Protein AF-A0A528IMW9-F1 (afdb_monomer)

Sequence (72 aa):
FQGVIKRHHMGGGRASHGNSVSHRTHGSTGQRQDPGKVFKGKHMAGHMGDTRVTTQNVEVVSTDADRGLILI

Structure (mmCIF, N/CA/C/O backbone):
data_AF-A0A528IMW9-F1
#
_entry.id   AF-A0A528IMW9-F1
#
loop_
_atom_site.group_PDB
_atom_site.id
_atom_site.type_symbol
_atom_site.label_atom_id
_atom_site.label_alt_id
_atom_site.label_comp_id
_atom_site.label_asym_id
_atom_site.label_entity_id
_atom_site.label_seq_id
_atom_s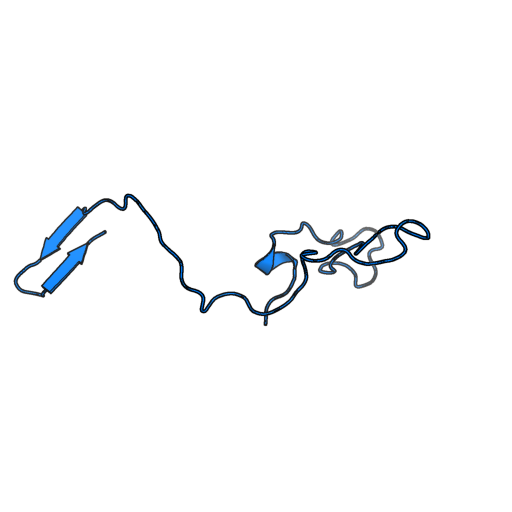ite.pdbx_PDB_ins_code
_atom_site.Cartn_x
_atom_site.Cartn_y
_atom_site.Cartn_z
_atom_site.occupancy
_atom_site.B_iso_or_equiv
_atom_site.auth_seq_id
_atom_site.auth_comp_id
_atom_site.auth_asym_id
_atom_site.auth_atom_id
_atom_site.pdbx_PDB_model_num
ATOM 1 N N . PHE A 1 1 ? 7.584 -6.181 5.870 1.00 96.38 1 PHE A N 1
ATOM 2 C CA . PHE A 1 1 ? 7.752 -5.491 4.568 1.00 96.38 1 PHE A CA 1
ATOM 3 C C . PHE A 1 1 ? 6.703 -6.010 3.590 1.00 96.38 1 PHE A C 1
ATOM 5 O O . PHE A 1 1 ? 6.457 -7.207 3.598 1.00 96.38 1 PHE A O 1
ATOM 12 N N . GLN A 1 2 ? 6.058 -5.154 2.793 1.00 98.00 2 GLN A N 1
ATOM 13 C CA . GLN A 1 2 ? 5.040 -5.539 1.806 1.00 98.00 2 GLN A CA 1
ATOM 14 C C . GLN A 1 2 ? 5.282 -4.872 0.447 1.00 98.00 2 GLN A C 1
ATOM 16 O O . GLN A 1 2 ? 5.722 -3.723 0.371 1.00 98.00 2 GLN A O 1
ATOM 21 N N . GLY A 1 3 ? 4.968 -5.602 -0.628 1.00 97.38 3 GLY A N 1
ATOM 22 C CA . GLY A 1 3 ? 5.065 -5.123 -2.009 1.00 97.38 3 GLY A CA 1
ATOM 23 C C . GLY A 1 3 ? 3.950 -4.146 -2.401 1.00 97.38 3 GLY A C 1
ATOM 24 O O . GLY A 1 3 ? 2.931 -4.032 -1.722 1.00 97.38 3 GLY A O 1
ATOM 25 N N . VAL A 1 4 ? 4.125 -3.466 -3.536 1.00 97.12 4 VAL A N 1
ATOM 26 C CA . VAL A 1 4 ? 3.224 -2.395 -4.007 1.00 97.12 4 VAL A CA 1
ATOM 27 C C . VAL A 1 4 ? 1.797 -2.852 -4.304 1.00 97.12 4 VAL A C 1
ATOM 29 O O . VAL A 1 4 ? 0.863 -2.114 -4.014 1.00 97.12 4 VAL A O 1
ATOM 32 N N . ILE A 1 5 ? 1.621 -4.075 -4.815 1.00 97.50 5 ILE A N 1
ATOM 33 C CA . ILE A 1 5 ? 0.292 -4.629 -5.110 1.00 97.50 5 ILE A CA 1
ATOM 34 C C . ILE A 1 5 ? -0.512 -4.776 -3.819 1.00 97.50 5 ILE A C 1
ATOM 36 O O . ILE A 1 5 ? -1.631 -4.294 -3.735 1.00 97.50 5 ILE A O 1
ATOM 40 N N . LYS A 1 6 ? 0.068 -5.394 -2.784 1.00 97.75 6 LYS A N 1
ATOM 41 C CA . LYS A 1 6 ? -0.632 -5.593 -1.508 1.00 97.75 6 LYS A CA 1
ATOM 42 C C . LYS A 1 6 ? -0.815 -4.283 -0.743 1.00 97.75 6 LYS A C 1
ATOM 44 O O . LYS A 1 6 ? -1.831 -4.098 -0.093 1.00 97.75 6 LYS A O 1
ATOM 49 N N . ARG A 1 7 ? 0.173 -3.388 -0.801 1.00 97.50 7 ARG A N 1
ATOM 50 C CA . ARG A 1 7 ? 0.180 -2.156 -0.004 1.00 97.50 7 ARG A CA 1
ATOM 51 C C . ARG A 1 7 ? -0.696 -1.046 -0.579 1.00 97.50 7 ARG A C 1
ATOM 53 O O . ARG A 1 7 ? -1.274 -0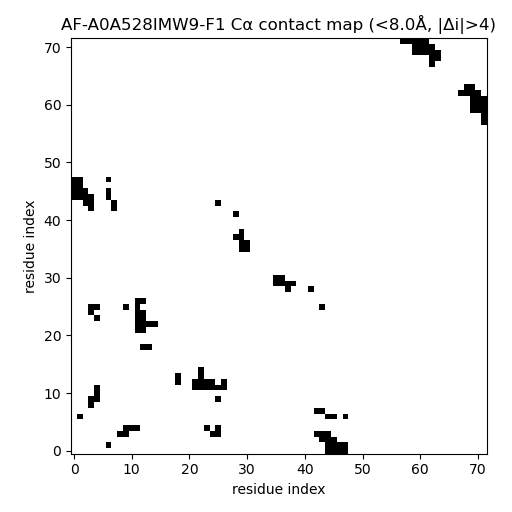.294 0.191 1.00 97.50 7 ARG A O 1
ATOM 60 N N . HIS A 1 8 ? -0.762 -0.939 -1.907 1.00 97.00 8 HIS A N 1
ATOM 61 C CA . HIS A 1 8 ? -1.415 0.174 -2.611 1.00 97.00 8 HIS A CA 1
ATOM 62 C C . HIS A 1 8 ? -2.374 -0.291 -3.719 1.00 97.00 8 HIS A C 1
ATOM 64 O O . HIS A 1 8 ? -2.744 0.510 -4.568 1.00 97.00 8 HIS A O 1
ATOM 70 N N . HIS A 1 9 ? -2.745 -1.576 -3.750 1.00 97.38 9 HIS A N 1
ATOM 71 C CA . HIS A 1 9 ? -3.723 -2.153 -4.689 1.00 97.38 9 HIS A CA 1
ATOM 72 C C . HIS A 1 9 ? -3.415 -1.926 -6.186 1.00 97.38 9 HIS A C 1
ATOM 74 O O . HIS A 1 9 ? -4.318 -1.815 -7.009 1.00 97.38 9 HIS A O 1
ATOM 80 N N . MET A 1 10 ? -2.133 -1.856 -6.564 1.00 96.94 10 MET A N 1
ATOM 81 C CA . MET A 1 10 ? -1.720 -1.687 -7.967 1.00 96.94 10 MET A CA 1
ATOM 82 C C . MET A 1 10 ? -2.017 -2.933 -8.822 1.00 96.94 10 MET A C 1
ATOM 84 O O . MET A 1 10 ? -1.906 -4.057 -8.3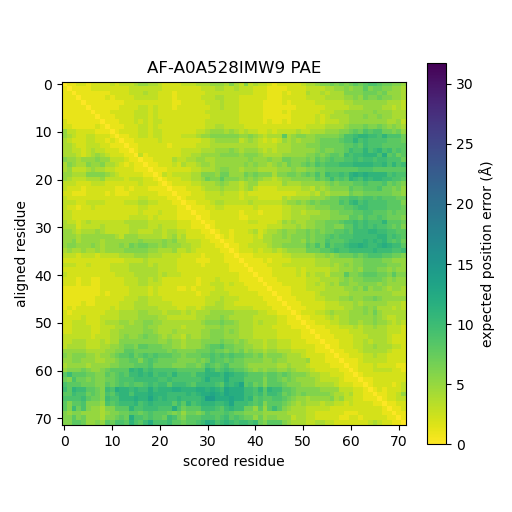36 1.00 96.94 10 MET A O 1
ATOM 88 N N . GLY A 1 11 ? -2.299 -2.738 -10.118 1.00 94.94 11 GLY A N 1
ATOM 89 C CA . GLY A 1 11 ? -2.683 -3.816 -11.047 1.00 94.94 11 GLY A CA 1
ATOM 90 C C . GLY A 1 11 ? -1.562 -4.762 -11.508 1.00 94.94 11 GLY A C 1
ATOM 91 O O . GLY A 1 11 ? -1.853 -5.874 -11.937 1.00 94.94 11 GLY A O 1
ATOM 92 N N . GLY A 1 12 ? -0.288 -4.367 -11.395 1.00 94.31 12 GLY A N 1
ATOM 93 C CA . GLY A 1 12 ? 0.853 -5.180 -11.844 1.00 94.31 12 GLY A CA 1
ATOM 94 C C . GLY A 1 12 ? 0.983 -5.298 -13.371 1.00 94.31 12 GLY A C 1
ATOM 95 O O . GLY A 1 12 ? 0.326 -4.589 -14.132 1.00 94.31 12 GLY A O 1
ATOM 96 N N . GLY A 1 13 ? 1.884 -6.175 -13.819 1.00 94.75 13 GLY A N 1
ATOM 97 C CA . GLY A 1 13 ? 2.094 -6.494 -15.233 1.00 94.75 13 GLY A CA 1
ATOM 98 C C . GLY A 1 13 ? 1.275 -7.710 -15.682 1.00 94.75 13 GLY A C 1
ATOM 99 O O . GLY A 1 13 ? 0.864 -8.530 -14.863 1.00 94.75 13 GLY A O 1
ATOM 100 N N . ARG A 1 14 ? 1.070 -7.865 -16.997 1.00 96.06 14 ARG A N 1
ATOM 101 C CA . ARG A 1 14 ? 0.357 -9.021 -17.582 1.00 96.06 14 ARG A CA 1
ATOM 102 C C . ARG A 1 14 ? 1.012 -10.344 -17.185 1.00 96.06 14 ARG A C 1
ATOM 104 O O . ARG A 1 14 ? 2.231 -10.415 -17.169 1.00 96.06 14 ARG A O 1
ATOM 111 N N . ALA A 1 15 ? 0.227 -11.391 -16.941 1.00 95.94 15 ALA A N 1
ATOM 112 C CA . ALA A 1 15 ? 0.738 -12.725 -16.592 1.00 95.94 15 ALA A CA 1
ATOM 113 C C . ALA A 1 15 ? 1.418 -13.469 -17.763 1.00 95.94 15 ALA A C 1
ATOM 115 O O . ALA A 1 15 ? 2.203 -14.383 -17.543 1.00 95.94 15 ALA A O 1
ATOM 116 N N . SER A 1 16 ? 1.099 -13.096 -19.003 1.00 94.50 16 SER A N 1
ATOM 117 C CA . SER A 1 16 ? 1.584 -13.732 -20.231 1.00 94.50 16 SER A CA 1
ATOM 118 C C . SER A 1 16 ? 1.838 -12.676 -21.320 1.00 94.50 16 SER A C 1
ATOM 120 O O . SER A 1 16 ? 1.996 -11.492 -21.012 1.00 94.50 16 SER A O 1
ATOM 122 N N . HIS A 1 17 ? 1.880 -13.089 -22.593 1.00 95.69 17 HIS A N 1
ATOM 123 C CA . HIS A 1 17 ? 2.110 -12.223 -23.758 1.00 95.69 17 HIS A CA 1
ATOM 124 C C . HIS A 1 17 ? 3.442 -11.459 -23.697 1.00 95.69 17 HIS A C 1
ATOM 126 O O . HIS A 1 17 ? 3.484 -10.243 -23.870 1.00 95.69 17 HIS A O 1
ATOM 132 N N . GLY A 1 18 ? 4.536 -12.187 -23.452 1.00 95.56 18 GLY A N 1
ATOM 133 C CA . GLY A 1 18 ? 5.895 -11.644 -23.539 1.00 95.56 18 GLY A CA 1
ATOM 134 C C . GLY A 1 18 ? 6.356 -10.846 -22.319 1.00 95.56 18 GLY A C 1
ATOM 135 O O . GLY A 1 18 ? 7.390 -10.187 -22.389 1.00 95.56 18 GLY A O 1
ATOM 136 N N . ASN A 1 19 ? 5.629 -10.892 -21.196 1.00 95.38 19 ASN A N 1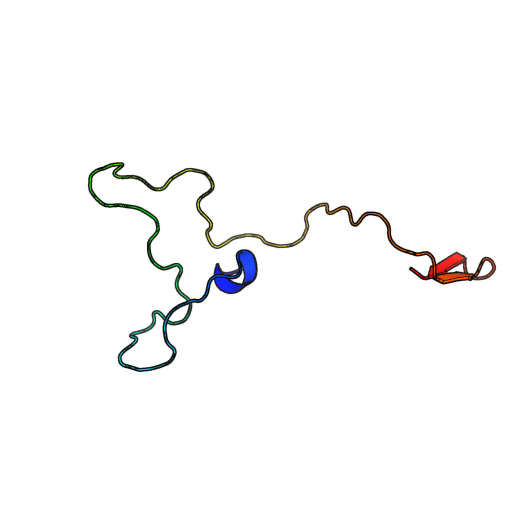
ATOM 137 C CA . ASN A 1 19 ? 6.128 -10.298 -19.959 1.00 95.38 19 ASN A CA 1
ATOM 138 C C . ASN A 1 19 ? 7.392 -11.034 -19.480 1.00 95.38 19 ASN A C 1
ATOM 140 O O . ASN A 1 19 ? 7.355 -12.229 -19.196 1.00 95.38 19 ASN A O 1
ATOM 144 N N . SER A 1 20 ? 8.494 -10.296 -19.342 1.00 91.06 20 SER A N 1
ATOM 145 C CA . SER A 1 20 ? 9.732 -10.790 -18.746 1.00 91.06 20 SER A CA 1
ATOM 146 C C . SER A 1 20 ? 9.873 -10.276 -17.311 1.00 91.06 20 SER A C 1
ATOM 148 O O . SER A 1 20 ? 10.207 -9.116 -17.078 1.00 91.06 20 SER A O 1
ATOM 150 N N . VAL A 1 21 ? 9.577 -11.145 -16.335 1.00 92.44 21 VAL A N 1
ATOM 151 C CA . VAL A 1 21 ? 9.831 -10.961 -14.885 1.00 92.44 21 VAL A CA 1
ATOM 152 C C . VAL A 1 21 ? 9.113 -9.757 -14.229 1.00 92.44 21 VAL A C 1
ATOM 154 O O . VAL A 1 21 ? 9.227 -9.534 -13.026 1.00 92.44 21 VAL A O 1
ATOM 157 N N . SER A 1 22 ? 8.271 -9.012 -14.952 1.00 94.38 22 SER A N 1
ATOM 158 C CA . SER A 1 22 ? 7.667 -7.765 -14.451 1.00 94.38 22 SER A CA 1
ATOM 159 C C . SER A 1 22 ? 6.233 -7.901 -13.916 1.00 94.38 22 SER A C 1
ATOM 161 O O . SER A 1 22 ? 5.549 -6.914 -13.667 1.00 94.38 22 SER A O 1
ATOM 163 N N . HIS A 1 23 ? 5.759 -9.128 -13.693 1.00 96.06 23 HIS A N 1
ATOM 164 C CA . HIS A 1 23 ? 4.3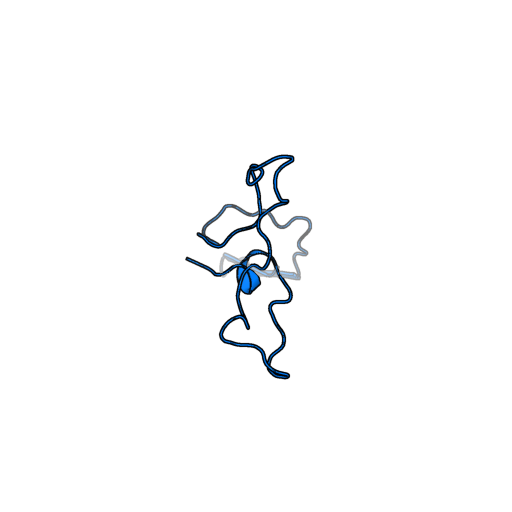88 -9.443 -13.263 1.00 96.06 23 HIS A CA 1
ATOM 165 C C . HIS A 1 23 ? 3.906 -8.649 -12.041 1.00 96.06 23 HIS A C 1
ATOM 167 O O . HIS A 1 23 ? 2.745 -8.258 -11.960 1.00 96.06 23 HIS A O 1
ATOM 173 N N . ARG A 1 24 ? 4.796 -8.412 -11.071 1.00 96.38 24 ARG A N 1
ATOM 174 C CA . ARG A 1 24 ? 4.450 -7.797 -9.780 1.00 96.38 24 ARG A CA 1
ATOM 175 C C . ARG A 1 24 ? 5.260 -6.541 -9.465 1.00 96.38 24 ARG A C 1
ATOM 177 O O . ARG A 1 24 ? 5.416 -6.184 -8.297 1.00 96.38 24 ARG A O 1
ATOM 184 N N . THR A 1 25 ? 5.810 -5.898 -10.492 1.00 94.19 25 THR A N 1
ATOM 185 C CA . THR A 1 25 ? 6.617 -4.685 -10.332 1.00 94.19 25 THR A CA 1
ATOM 186 C C . THR A 1 25 ? 5.738 -3.448 -10.144 1.00 94.19 25 THR A C 1
ATOM 188 O O . THR A 1 25 ? 4.513 -3.490 -10.243 1.00 94.19 25 THR A O 1
ATOM 191 N N . HIS A 1 26 ? 6.385 -2.332 -9.823 1.00 94.06 26 HIS A N 1
ATOM 192 C CA . HIS A 1 26 ? 5.752 -1.055 -9.503 1.00 94.06 26 HIS A CA 1
ATOM 193 C C . HIS A 1 26 ? 5.480 -0.165 -10.724 1.00 94.06 26 HIS A C 1
ATOM 195 O O . HIS A 1 26 ? 4.925 0.920 -10.566 1.00 94.06 26 HIS A O 1
ATOM 201 N N . GLY A 1 27 ? 5.861 -0.600 -11.930 1.00 94.62 27 GLY A N 1
ATOM 202 C CA . GLY A 1 27 ? 5.755 0.216 -13.139 1.00 94.62 27 GLY A CA 1
ATOM 203 C C . GLY A 1 27 ? 6.619 1.480 -13.070 1.00 94.62 27 GLY A C 1
ATOM 204 O O . GLY A 1 27 ? 7.704 1.470 -12.496 1.00 94.62 27 GLY A O 1
ATOM 205 N N . SER A 1 28 ? 6.150 2.581 -13.663 1.00 95.38 28 SER A N 1
ATOM 206 C CA . SER A 1 28 ? 6.905 3.840 -13.679 1.00 95.38 28 SER A CA 1
ATOM 207 C C . SER A 1 28 ? 6.847 4.602 -12.345 1.00 95.38 28 SER A C 1
ATOM 209 O O . SER A 1 28 ? 5.779 4.862 -11.771 1.00 95.38 28 SER A O 1
ATOM 211 N N . THR A 1 29 ? 8.005 5.070 -11.876 1.00 96.31 29 THR A N 1
ATOM 212 C CA . THR A 1 29 ? 8.122 5.914 -10.679 1.00 96.31 29 THR A CA 1
ATOM 213 C C . THR A 1 29 ? 8.012 7.413 -10.966 1.00 96.31 29 THR A C 1
ATOM 215 O O . THR A 1 29 ? 7.664 8.156 -10.045 1.00 96.31 29 THR A O 1
ATOM 218 N N . GLY A 1 30 ? 8.168 7.865 -12.216 1.00 96.06 30 GLY A N 1
ATOM 219 C CA . GLY A 1 30 ? 8.192 9.290 -12.569 1.00 96.06 30 GLY A CA 1
ATOM 220 C C . GLY A 1 30 ? 8.135 9.585 -14.073 1.00 96.06 30 GLY A C 1
ATOM 221 O O . GLY A 1 30 ? 7.850 8.706 -14.883 1.00 96.06 30 GLY A O 1
ATOM 222 N N . GLN A 1 31 ? 8.371 10.851 -14.422 1.00 97.00 31 GLN A N 1
ATOM 223 C CA . GLN A 1 31 ? 8.526 11.321 -15.807 1.00 97.00 31 GLN A CA 1
ATOM 224 C C . GLN A 1 31 ? 10.025 11.352 -16.186 1.00 97.00 31 GLN A C 1
ATOM 226 O O . GLN A 1 31 ? 10.871 10.976 -15.375 1.00 97.00 31 GLN A O 1
ATOM 231 N N . ARG A 1 32 ? 10.352 11.804 -17.407 1.00 95.75 32 ARG A N 1
ATOM 232 C CA . ARG A 1 32 ? 11.732 11.959 -17.910 1.00 95.75 32 ARG A CA 1
ATOM 233 C C . ARG A 1 32 ? 12.392 13.248 -17.372 1.00 95.75 32 ARG A C 1
ATOM 235 O O . ARG A 1 32 ? 12.489 13.417 -16.163 1.00 95.75 32 ARG A O 1
ATOM 242 N N . GLN A 1 33 ? 12.864 14.134 -18.257 1.00 96.31 33 GLN A N 1
ATOM 243 C CA . GLN A 1 33 ? 13.726 15.275 -17.923 1.00 96.31 33 GLN A CA 1
ATOM 244 C C . GLN A 1 33 ? 13.039 16.266 -16.984 1.00 96.31 33 GLN A C 1
ATOM 246 O O . GLN A 1 33 ? 13.641 16.684 -16.001 1.00 96.31 33 GLN A O 1
ATOM 251 N N . ASP A 1 34 ? 11.764 16.555 -17.240 1.00 93.44 34 ASP A N 1
ATOM 252 C CA . ASP A 1 34 ? 10.943 17.420 -16.402 1.00 93.44 34 ASP A CA 1
ATOM 253 C C . ASP A 1 34 ? 9.854 16.569 -15.735 1.00 93.44 34 ASP A C 1
ATOM 255 O O . ASP A 1 34 ? 9.029 15.970 -16.433 1.00 93.44 34 ASP A O 1
ATOM 259 N N . PRO A 1 35 ? 9.852 16.422 -14.394 1.00 95.50 35 PRO A N 1
ATOM 260 C CA . PRO A 1 35 ? 10.644 17.135 -13.384 1.00 95.50 35 PRO A CA 1
ATOM 261 C C . PRO A 1 35 ? 11.973 16.452 -12.985 1.00 95.50 35 PRO A C 1
ATOM 263 O O . PRO A 1 35 ? 12.570 16.861 -11.989 1.00 95.50 35 PRO A O 1
ATOM 266 N N . GLY A 1 36 ? 12.392 15.365 -13.647 1.00 96.50 36 GLY A N 1
ATOM 267 C CA . GLY A 1 36 ? 13.697 14.730 -13.397 1.00 96.50 36 GLY A CA 1
ATOM 268 C C . GLY A 1 36 ? 13.855 14.082 -12.018 1.00 96.50 36 GLY A C 1
ATOM 269 O O .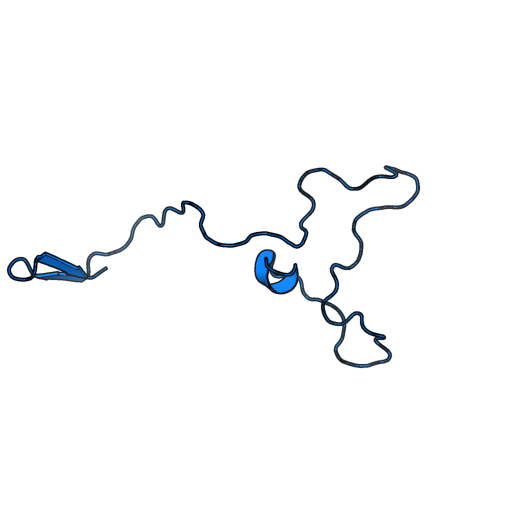 GLY A 1 36 ? 14.973 13.863 -11.559 1.00 96.50 36 GLY A O 1
ATOM 270 N N . LYS A 1 37 ? 12.747 13.798 -11.320 1.00 96.62 37 LYS A N 1
ATOM 271 C CA . LYS A 1 37 ? 12.756 13.233 -9.963 1.00 96.62 37 LYS A CA 1
ATOM 272 C C . LYS A 1 37 ? 11.513 12.407 -9.655 1.00 96.62 37 LYS A C 1
ATOM 274 O O . LYS A 1 37 ? 10.469 12.551 -10.291 1.00 96.62 37 LYS A O 1
ATOM 279 N N . VAL A 1 38 ? 11.604 11.605 -8.597 1.00 97.44 38 VAL A N 1
ATOM 280 C CA . VAL A 1 38 ? 10.447 10.955 -7.973 1.00 97.44 38 VAL A CA 1
ATOM 281 C C . VAL A 1 38 ? 9.829 11.906 -6.945 1.00 97.44 38 VAL A C 1
ATOM 283 O O . VAL A 1 38 ? 10.529 12.475 -6.106 1.00 97.44 38 VAL A O 1
ATOM 286 N N . PHE A 1 39 ? 8.512 12.100 -7.009 1.00 97.19 39 PHE A N 1
ATOM 287 C CA . PHE A 1 39 ? 7.798 12.967 -6.070 1.00 97.19 39 PHE A CA 1
ATOM 288 C C . PHE A 1 39 ? 7.719 12.366 -4.660 1.00 97.19 39 PHE A C 1
ATOM 290 O O . PHE A 1 39 ? 7.652 11.148 -4.478 1.00 97.19 39 PHE A O 1
ATOM 297 N N . LYS A 1 40 ? 7.675 13.241 -3.646 1.00 97.62 40 LYS A N 1
ATOM 298 C CA . LYS A 1 40 ? 7.432 12.836 -2.254 1.00 97.62 40 LYS A CA 1
ATOM 299 C C . LYS A 1 40 ? 6.054 12.179 -2.137 1.00 97.62 40 LYS A C 1
ATOM 301 O O . LYS A 1 40 ? 5.113 12.593 -2.804 1.00 97.62 40 LYS A O 1
ATOM 306 N N . GLY A 1 41 ? 5.953 11.148 -1.299 1.00 96.44 41 GLY A N 1
ATOM 307 C CA . GLY A 1 41 ? 4.711 10.393 -1.114 1.00 96.44 41 GLY A CA 1
ATOM 308 C C . GLY A 1 41 ? 4.374 9.417 -2.246 1.00 96.44 41 GLY A C 1
ATOM 309 O O . GLY A 1 41 ? 3.326 8.783 -2.191 1.00 96.44 41 GLY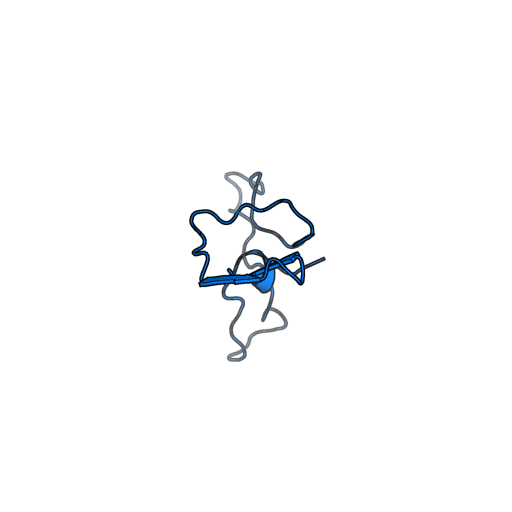 A O 1
ATOM 310 N N . LYS A 1 42 ? 5.245 9.246 -3.256 1.00 96.88 42 LYS A N 1
ATOM 311 C CA . LYS A 1 42 ? 5.045 8.237 -4.305 1.00 96.88 42 LYS A CA 1
ATOM 312 C C . LYS A 1 42 ? 4.828 6.856 -3.676 1.00 96.88 42 LYS A C 1
ATOM 314 O O . LYS A 1 42 ? 5.655 6.375 -2.902 1.00 96.88 42 LYS A O 1
ATOM 319 N N . HIS A 1 43 ? 3.734 6.204 -4.059 1.00 97.00 43 HIS A N 1
ATOM 320 C CA . HIS A 1 43 ? 3.392 4.864 -3.596 1.00 97.00 43 HIS A CA 1
ATOM 321 C C . HIS A 1 43 ? 4.488 3.851 -3.957 1.00 97.00 43 HIS A C 1
ATOM 323 O O . HIS A 1 43 ? 4.735 3.571 -5.129 1.00 97.00 43 HIS A O 1
ATOM 329 N N . MET A 1 44 ? 5.138 3.296 -2.932 1.00 97.69 44 MET A N 1
ATOM 330 C CA . MET A 1 44 ? 6.203 2.297 -3.044 1.00 97.69 44 MET A CA 1
ATOM 331 C C . MET A 1 44 ? 6.043 1.184 -1.997 1.00 97.69 44 MET A C 1
ATOM 333 O O . MET A 1 44 ? 5.268 1.299 -1.036 1.00 97.69 44 MET A O 1
ATOM 337 N N . ALA A 1 45 ? 6.779 0.088 -2.190 1.00 97.62 45 ALA A N 1
ATOM 338 C CA . ALA A 1 45 ? 6.856 -1.018 -1.238 1.00 97.62 45 ALA A CA 1
ATOM 339 C C . ALA A 1 45 ? 7.413 -0.553 0.123 1.00 97.62 45 ALA A C 1
ATOM 341 O O . ALA A 1 45 ? 8.063 0.486 0.221 1.00 97.62 45 ALA A O 1
ATOM 342 N N . GLY A 1 46 ? 7.117 -1.291 1.193 1.00 97.94 46 GLY A N 1
ATOM 343 C CA . GLY A 1 46 ? 7.591 -0.974 2.545 1.00 97.94 46 GLY A CA 1
ATOM 344 C C . GLY A 1 46 ? 6.689 -1.523 3.648 1.00 97.94 46 GLY A C 1
ATOM 345 O O . GLY A 1 46 ? 5.938 -2.470 3.427 1.00 97.94 46 GLY A O 1
ATOM 346 N N . HIS A 1 47 ? 6.786 -0.977 4.860 1.00 98.00 47 HIS A N 1
ATOM 347 C CA . HIS A 1 47 ? 6.058 -1.484 6.029 1.00 98.00 47 HIS A CA 1
ATOM 348 C C . HIS A 1 47 ? 4.535 -1.280 5.930 1.00 98.00 47 HIS A C 1
ATOM 350 O O . HIS A 1 47 ? 4.066 -0.211 5.555 1.00 98.00 47 HIS A O 1
ATOM 356 N N . MET A 1 48 ? 3.743 -2.297 6.246 1.00 97.69 48 MET A N 1
ATOM 357 C CA . MET A 1 48 ? 2.281 -2.237 6.167 1.00 97.69 48 MET A CA 1
ATOM 358 C C . MET A 1 48 ? 1.708 -3.026 7.336 1.00 97.69 48 MET A C 1
ATOM 360 O O . MET A 1 48 ? 2.194 -4.124 7.608 1.00 97.69 48 MET A O 1
ATOM 364 N N . GLY A 1 49 ? 0.665 -2.482 7.960 1.00 96.75 49 GLY A N 1
ATOM 365 C CA . GLY A 1 49 ? 0.173 -2.954 9.252 1.00 96.75 49 GLY A CA 1
ATOM 366 C C . GLY A 1 49 ? 0.897 -2.267 10.407 1.00 96.75 49 GLY A C 1
ATOM 367 O O . GLY A 1 49 ? 1.683 -1.347 10.170 1.00 96.75 49 GLY A O 1
ATOM 368 N N . ASP A 1 50 ? 0.587 -2.710 11.629 1.00 97.44 50 ASP A N 1
ATOM 369 C CA . ASP A 1 50 ? 1.146 -2.173 12.880 1.00 97.44 50 ASP A CA 1
ATOM 370 C C . ASP A 1 50 ? 1.119 -0.634 12.907 1.00 97.44 50 ASP A C 1
ATOM 372 O O . ASP A 1 50 ? 2.108 0.079 13.062 1.00 97.44 50 ASP A O 1
ATOM 376 N N . THR A 1 51 ? -0.067 -0.112 12.610 1.00 97.25 51 THR A N 1
ATOM 377 C CA . THR A 1 51 ? -0.357 1.313 12.610 1.00 97.25 51 THR A CA 1
ATOM 378 C C . THR A 1 51 ? -1.714 1.527 13.254 1.00 97.25 51 THR A C 1
ATOM 380 O O . THR A 1 51 ? -2.598 0.672 13.165 1.00 97.25 51 THR A O 1
ATOM 383 N N . ARG A 1 52 ? -1.879 2.665 13.923 1.00 97.81 52 ARG A N 1
ATOM 384 C CA . ARG A 1 52 ? -3.126 3.006 14.600 1.00 97.81 52 ARG A CA 1
ATOM 385 C C . ARG A 1 52 ? -4.196 3.342 13.564 1.00 97.81 52 ARG A C 1
ATOM 387 O O . ARG A 1 52 ? -4.027 4.272 12.779 1.00 97.81 52 ARG A O 1
ATOM 394 N N . VAL A 1 53 ? -5.303 2.609 13.607 1.00 97.50 53 VAL A N 1
ATOM 395 C CA . VAL A 1 53 ? -6.484 2.825 12.762 1.00 97.50 53 VAL A CA 1
ATOM 396 C C . VAL A 1 53 ? -7.718 3.014 13.635 1.00 97.50 53 VAL A C 1
ATOM 398 O O . VAL A 1 53 ? -7.791 2.469 14.735 1.00 97.50 53 VAL A O 1
ATOM 401 N N . THR A 1 54 ? -8.682 3.784 13.140 1.00 97.62 54 THR A N 1
ATOM 402 C CA . THR A 1 54 ? -9.964 4.008 13.811 1.00 97.62 54 THR A CA 1
ATOM 403 C C . THR A 1 54 ? -11.083 3.631 12.853 1.00 97.62 54 THR A C 1
ATOM 405 O O . THR A 1 54 ? -11.243 4.278 11.819 1.00 97.62 54 THR A O 1
ATOM 408 N N . THR A 1 55 ? -11.866 2.614 13.209 1.00 97.19 55 THR A N 1
ATOM 409 C CA . THR A 1 55 ? -13.131 2.293 12.538 1.00 97.19 55 THR A CA 1
ATOM 410 C C . THR A 1 55 ? -14.254 2.963 13.317 1.00 97.19 55 THR A C 1
ATOM 412 O O . THR A 1 55 ? -14.363 2.775 14.525 1.00 97.19 55 THR A O 1
ATOM 415 N N . GLN A 1 56 ? -15.042 3.799 12.649 1.00 97.06 56 GLN A N 1
ATOM 416 C CA . GLN A 1 56 ? -16.122 4.563 13.276 1.00 97.06 56 GLN A CA 1
ATOM 417 C C . GLN A 1 56 ? -17.475 3.904 13.006 1.00 97.06 56 GLN A C 1
ATOM 419 O O . GLN A 1 56 ? -17.623 3.200 12.010 1.00 97.06 56 GLN A O 1
ATOM 424 N N . ASN A 1 57 ? -18.453 4.192 13.869 1.00 96.56 57 ASN A N 1
ATOM 425 C CA . ASN A 1 57 ? -19.857 3.795 13.712 1.00 96.56 57 ASN A CA 1
ATOM 426 C C . ASN A 1 57 ? -20.070 2.278 13.588 1.00 96.56 57 ASN A C 1
ATOM 428 O O . ASN A 1 57 ? -20.852 1.826 12.756 1.00 96.56 57 ASN A O 1
ATOM 432 N N . VAL A 1 58 ? -19.354 1.500 14.398 1.00 96.81 58 VAL A N 1
ATOM 433 C CA . VAL A 1 58 ? -19.557 0.050 14.482 1.00 96.81 58 VAL A CA 1
ATOM 434 C C . VAL A 1 58 ? -20.797 -0.228 15.337 1.00 96.81 58 VAL A C 1
ATOM 43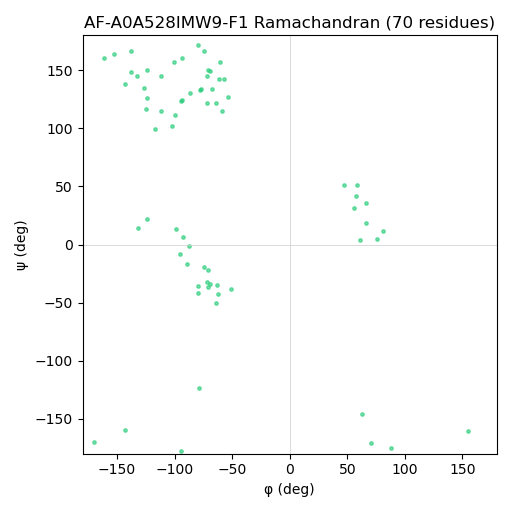6 O O . VAL A 1 58 ? -20.965 0.388 16.391 1.00 96.81 58 VAL A O 1
ATOM 439 N N . GLU A 1 59 ? -21.678 -1.105 14.859 1.00 96.62 59 GLU A N 1
ATOM 440 C CA . GLU A 1 59 ? -22.891 -1.519 15.570 1.00 96.62 59 GLU A CA 1
ATOM 441 C C . GLU A 1 59 ? -22.533 -2.413 16.762 1.00 96.62 59 GLU A C 1
ATOM 443 O O . GLU A 1 59 ? -21.586 -3.184 16.697 1.00 96.62 59 GLU A O 1
ATOM 448 N N . VAL A 1 60 ? -23.283 -2.314 17.861 1.00 96.12 60 VAL A N 1
ATOM 449 C CA . VAL A 1 60 ? -23.171 -3.264 18.975 1.00 96.12 60 VAL A CA 1
ATOM 450 C C . VAL A 1 60 ? -24.299 -4.274 18.837 1.00 96.12 60 VAL A C 1
ATOM 452 O O . VAL A 1 60 ? -25.463 -3.925 19.020 1.00 96.12 60 VAL A O 1
ATOM 455 N N . VAL A 1 61 ? -23.951 -5.522 18.529 1.00 97.25 61 VAL A N 1
ATOM 456 C CA . VAL A 1 61 ? -24.924 -6.597 18.290 1.00 97.25 61 VAL A CA 1
ATOM 457 C C . VAL A 1 61 ? -25.450 -7.170 19.608 1.00 97.25 61 VAL A C 1
ATOM 459 O O . VAL A 1 61 ? -26.642 -7.435 19.745 1.00 97.25 61 VAL A O 1
ATOM 462 N N . SER A 1 62 ? -24.574 -7.370 20.598 1.00 95.81 62 SER A N 1
ATOM 463 C CA . SER A 1 62 ? -24.959 -7.880 21.921 1.00 95.81 62 SER A CA 1
ATOM 464 C C . SER A 1 62 ? -23.896 -7.603 22.983 1.00 95.81 62 SER A C 1
ATOM 466 O O . SER A 1 62 ? -22.716 -7.434 22.670 1.00 95.81 62 SER A O 1
ATOM 468 N N . THR A 1 63 ? -24.289 -7.649 24.255 1.00 96.25 63 THR A N 1
ATOM 469 C CA . THR A 1 63 ? -23.383 -7.535 25.406 1.00 96.25 63 THR A CA 1
ATOM 470 C C . THR A 1 63 ? -23.579 -8.712 26.362 1.00 96.25 63 THR A C 1
ATOM 472 O O . THR A 1 63 ? -24.707 -9.086 26.674 1.00 96.25 63 THR A O 1
ATOM 475 N N . ASP A 1 64 ? -22.476 -9.307 26.820 1.00 96.31 64 ASP A N 1
ATOM 476 C CA . ASP A 1 64 ? -22.460 -10.356 27.847 1.00 96.31 64 ASP A CA 1
ATOM 477 C C . ASP A 1 64 ? -21.681 -9.821 29.054 1.00 96.31 64 ASP A C 1
ATOM 479 O O . ASP A 1 64 ? -20.448 -9.766 29.053 1.00 96.31 64 ASP A O 1
ATOM 483 N N . ALA A 1 65 ? -2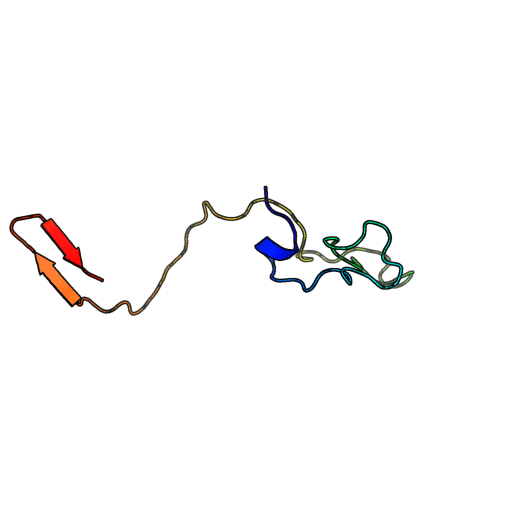2.422 -9.360 30.063 1.00 95.06 65 ALA A N 1
ATOM 484 C CA . ALA A 1 65 ? -21.850 -8.741 31.254 1.00 95.06 65 ALA A CA 1
ATOM 485 C C . ALA A 1 65 ? -21.143 -9.755 32.166 1.00 95.06 65 ALA A C 1
ATOM 487 O O . ALA A 1 65 ? -20.135 -9.408 32.779 1.00 95.06 65 ALA A O 1
ATOM 488 N N . ASP A 1 66 ? -21.621 -11.001 32.213 1.00 95.88 66 ASP A N 1
ATOM 489 C CA . ASP A 1 66 ? -21.060 -12.044 33.076 1.00 95.88 66 ASP A CA 1
ATOM 490 C C . ASP A 1 66 ? -19.668 -12.472 32.593 1.00 95.88 66 ASP A C 1
ATOM 492 O O . ASP A 1 66 ? -18.784 -12.777 33.395 1.00 95.88 66 ASP A O 1
ATOM 496 N N . ARG A 1 67 ? -19.449 -12.463 31.270 1.00 96.06 67 ARG A N 1
ATOM 497 C CA . ARG A 1 67 ? -18.150 -12.775 30.646 1.00 96.06 67 ARG A CA 1
ATOM 498 C C . ARG A 1 67 ? -17.306 -11.543 30.325 1.00 96.06 67 ARG A C 1
ATOM 500 O O . ARG A 1 67 ? -16.151 -11.696 29.929 1.00 96.06 67 ARG A O 1
ATOM 507 N N . GLY A 1 68 ? -17.865 -10.340 30.467 1.00 95.25 68 GLY A N 1
ATOM 508 C CA . GLY A 1 68 ? -17.198 -9.082 30.126 1.00 95.25 68 GLY A CA 1
ATOM 509 C C . GLY A 1 68 ? -16.934 -8.917 28.626 1.00 95.25 68 GLY A C 1
ATOM 510 O O . GLY A 1 68 ? -15.890 -8.392 28.242 1.00 95.25 68 GLY A O 1
ATOM 511 N N . LEU A 1 69 ? -17.849 -9.390 27.772 1.00 97.12 69 LEU A N 1
ATOM 512 C CA . LEU A 1 69 ? -17.700 -9.381 26.314 1.00 97.12 69 LEU A CA 1
ATOM 513 C C . LEU A 1 69 ? -18.687 -8.416 25.644 1.00 97.12 69 LEU A C 1
ATOM 515 O O . LEU A 1 69 ? -19.839 -8.278 26.058 1.00 97.12 69 LEU A O 1
ATOM 519 N N . ILE A 1 70 ? -18.238 -7.790 24.556 1.00 96.38 70 ILE A N 1
ATOM 520 C CA . ILE A 1 70 ? -19.063 -6.969 23.663 1.00 96.38 70 ILE A CA 1
ATOM 521 C C . ILE A 1 70 ? -18.918 -7.536 22.254 1.00 96.38 70 ILE A C 1
ATOM 523 O O . ILE A 1 70 ? -17.798 -7.685 21.761 1.00 96.38 70 ILE A O 1
ATOM 527 N N . LEU A 1 71 ? -20.048 -7.850 21.624 1.00 96.12 71 LEU A N 1
ATOM 528 C CA . LEU A 1 71 ? -20.105 -8.236 20.222 1.00 96.12 71 LEU A CA 1
ATOM 529 C C . LEU A 1 71 ? -20.393 -6.992 19.379 1.00 96.12 71 LEU A C 1
ATOM 531 O O . LEU A 1 71 ? -21.387 -6.299 19.608 1.00 96.12 71 LEU A O 1
ATOM 535 N N . ILE A 1 72 ? -19.510 -6.747 18.420 1.00 94.88 72 ILE A N 1
ATOM 536 C CA . ILE A 1 72 ? -19.566 -5.678 17.420 1.00 94.88 72 ILE A CA 1
ATOM 537 C C . ILE A 1 72 ? -19.638 -6.262 16.012 1.00 94.88 72 ILE A C 1
ATOM 539 O O . ILE A 1 72 ? -19.157 -7.408 15.844 1.00 94.88 72 ILE A O 1
#

pLDDT: mean 96.26, std 1.33, range [91.06, 98.0]

Radius of gyration: 21.05 Å; Cα contacts (8 Å, |Δi|>4): 71; chains: 1; bounding box: 39×31×57 Å

Nearest PDB structures (foldseek):
  7m4y-assembly1_D  TM=9.168E-01  e=1.331E-05  Acinetobacter baumannii AB0057
  8a3l-assembly1_d  TM=9.356E-01  e=3.041E-05  Escherichia coli K-12
  5ibb-assembly1_21  TM=9.673E-01  e=2.401E-04  Thermus thermophilus HB8
  5o60-assembly1_D  TM=9.616E-01  e=4.462E-04  Mycolicibacterium smegmatis MC2 155
  6c4h-assembly1_D  TM=9.924E-01  e=7.226E-04  Escherichia coli

Mean predicted aligned error: 4.32 Å

Foldseek 3Di:
DFFQCVAPVDQWDDPDDPDDPGRRPPPDQDDPVVVNDRDPPGRGDDDDDPDDDDDPDDDFPDDDVVVRDTDD

Solvent-accessible surface area (backbone atoms only — not comparable to full-atom values): 5051 Å² total; per-residue (Å²): 117,38,52,37,43,84,72,68,71,50,86,50,40,60,94,56,92,84,59,75,93,42,44,74,48,80,78,78,78,61,60,61,80,76,82,58,54,70,62,87,88,62,92,65,58,42,81,75,72,100,66,95,80,85,87,77,92,75,61,77,79,50,76,40,78,93,79,71,46,75,42,102

Secondary structure (DSSP, 8-state):
-B-HHHHH------SSSS--S-TT-----S-STTT-SPPTT---SB--S-S-----S----EEETTTTEEE-